Protein AF-A0A6L6HQP5-F1 (afdb_monomer_lite)

Structure (mmCIF, N/CA/C/O backbone):
data_AF-A0A6L6HQP5-F1
#
_entry.id   AF-A0A6L6HQP5-F1
#
loop_
_atom_site.group_PDB
_atom_site.id
_atom_site.type_symbol
_atom_site.label_atom_id
_atom_site.label_alt_id
_atom_site.label_comp_id
_atom_site.label_asym_id
_atom_site.label_entity_id
_atom_site.label_seq_id
_atom_site.pdbx_PDB_ins_code
_atom_site.Cartn_x
_atom_site.Cartn_y
_atom_site.Cartn_z
_atom_site.occupancy
_atom_site.B_iso_or_equiv
_atom_site.auth_seq_id
_atom_site.auth_comp_id
_atom_site.auth_asym_id
_atom_site.auth_atom_id
_atom_site.pdbx_PDB_model_num
ATOM 1 N N . MET A 1 1 ? -0.326 4.002 21.124 1.00 64.81 1 MET A N 1
ATOM 2 C CA . MET A 1 1 ? 0.361 3.992 19.814 1.00 64.81 1 MET A CA 1
ATOM 3 C C . MET A 1 1 ? 0.131 2.628 19.197 1.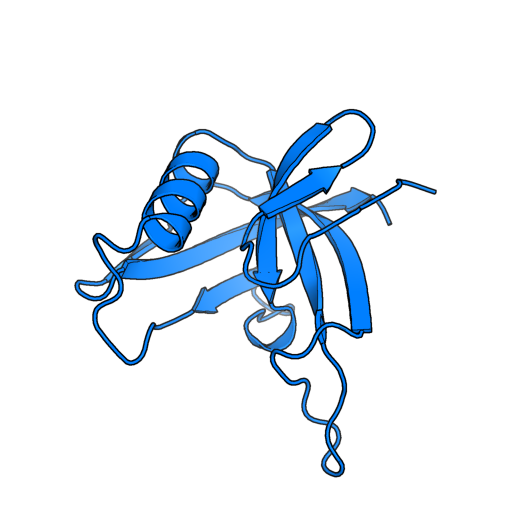00 64.81 1 MET A C 1
ATOM 5 O O . MET A 1 1 ? 0.250 1.646 19.924 1.00 64.81 1 MET A O 1
ATOM 9 N N . LEU A 1 2 ? -0.282 2.557 17.934 1.00 86.81 2 LEU A N 1
ATOM 10 C CA . LEU A 1 2 ? -0.581 1.277 17.300 1.00 86.81 2 LEU A CA 1
ATOM 11 C C . LEU A 1 2 ? 0.728 0.528 17.016 1.00 86.81 2 LEU A C 1
ATOM 13 O O . LEU A 1 2 ? 1.638 1.089 16.408 1.00 86.81 2 LEU A O 1
ATOM 17 N 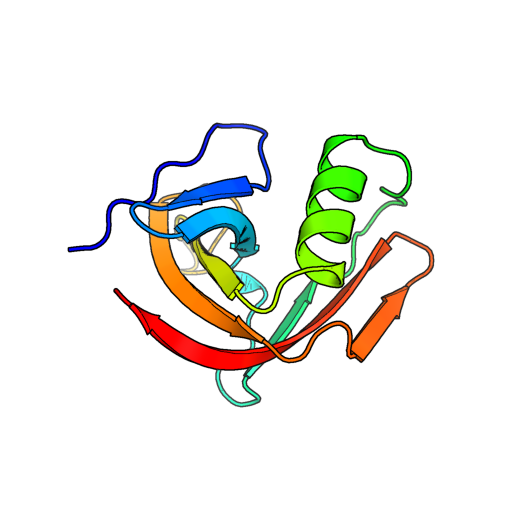N . LYS A 1 3 ? 0.850 -0.733 17.442 1.00 93.62 3 LYS A N 1
ATOM 18 C CA . LYS A 1 3 ? 2.043 -1.525 17.125 1.00 93.62 3 LYS A CA 1
ATOM 19 C C . LYS A 1 3 ? 1.925 -2.114 15.720 1.00 93.62 3 LYS A C 1
ATOM 21 O O . LYS A 1 3 ? 1.043 -2.932 15.464 1.00 93.62 3 LYS A O 1
ATOM 26 N N . ILE A 1 4 ? 2.855 -1.733 14.846 1.00 96.12 4 ILE A N 1
ATOM 27 C CA . ILE A 1 4 ? 3.011 -2.275 13.491 1.00 96.12 4 ILE A CA 1
ATOM 28 C C . ILE A 1 4 ? 4.347 -3.014 13.423 1.00 96.12 4 ILE A C 1
ATOM 30 O O . ILE A 1 4 ? 5.395 -2.462 13.752 1.00 96.12 4 ILE A O 1
ATOM 34 N N . THR A 1 5 ? 4.321 -4.285 13.032 1.00 95.88 5 THR A N 1
ATOM 35 C CA . THR A 1 5 ? 5.509 -5.141 12.915 1.00 95.88 5 THR A CA 1
ATOM 36 C C . THR A 1 5 ? 5.538 -5.766 11.531 1.00 95.88 5 THR A C 1
ATOM 38 O O . THR A 1 5 ? 4.619 -6.488 11.165 1.00 95.88 5 THR A O 1
ATOM 41 N N . GLY A 1 6 ? 6.598 -5.523 10.762 1.00 92.94 6 GLY A N 1
ATOM 42 C CA . GLY A 1 6 ? 6.762 -6.148 9.448 1.00 92.94 6 GLY A CA 1
ATOM 43 C C . GLY A 1 6 ? 8.086 -6.879 9.330 1.00 92.94 6 GLY A C 1
ATOM 44 O O . GLY A 1 6 ? 9.083 -6.521 9.964 1.00 92.94 6 GLY A O 1
ATOM 45 N N . THR A 1 7 ? 8.103 -7.877 8.461 1.00 90.25 7 THR A N 1
ATOM 46 C CA . THR A 1 7 ? 9.228 -8.798 8.283 1.00 90.25 7 THR A CA 1
ATOM 47 C C . THR A 1 7 ? 9.994 -8.450 7.012 1.00 90.25 7 THR A C 1
ATOM 49 O O . THR A 1 7 ? 9.391 -8.090 6.003 1.00 90.25 7 THR A O 1
ATOM 52 N N . ARG A 1 8 ? 11.329 -8.546 7.036 1.00 85.06 8 ARG A N 1
ATOM 53 C CA . ARG A 1 8 ? 12.147 -8.359 5.828 1.00 85.06 8 ARG A CA 1
ATOM 54 C C . ARG A 1 8 ? 11.704 -9.358 4.750 1.00 85.06 8 ARG A C 1
ATOM 56 O O . ARG A 1 8 ? 11.557 -10.539 5.040 1.00 85.06 8 ARG A O 1
ATOM 63 N N . GLY A 1 9 ? 11.491 -8.878 3.525 1.00 84.38 9 GLY A N 1
ATOM 64 C CA . GLY A 1 9 ? 11.036 -9.700 2.395 1.00 84.38 9 GLY A CA 1
ATOM 65 C C . GLY A 1 9 ? 9.522 -9.940 2.324 1.00 84.38 9 GLY A C 1
ATOM 66 O O . GLY A 1 9 ? 9.062 -10.494 1.330 1.00 84.38 9 GLY A O 1
ATOM 67 N N . SER A 1 10 ? 8.753 -9.494 3.323 1.00 90.81 10 SER A N 1
ATOM 68 C CA . SER A 1 10 ? 7.286 -9.513 3.317 1.00 90.81 10 SER A CA 1
ATOM 69 C C . SER A 1 10 ? 6.740 -8.165 2.859 1.00 90.81 10 SER A C 1
ATOM 71 O O . SER A 1 10 ? 7.230 -7.122 3.292 1.00 90.81 10 SER A O 1
ATOM 73 N N . TRP A 1 11 ? 5.694 -8.186 2.035 1.00 94.81 11 TRP A N 1
ATOM 74 C CA . TRP A 1 11 ? 4.901 -7.000 1.675 1.00 94.81 11 TRP A CA 1
ATOM 75 C C . TRP A 1 11 ? 3.653 -6.846 2.555 1.00 94.81 11 TRP A C 1
ATOM 77 O O . TRP A 1 11 ? 2.750 -6.072 2.262 1.00 94.81 11 TRP A O 1
ATOM 87 N N . MET A 1 12 ? 3.632 -7.577 3.668 1.00 97.25 12 MET A N 1
ATOM 88 C CA . MET A 1 12 ? 2.597 -7.558 4.696 1.00 97.25 12 MET A CA 1
ATOM 89 C C . MET A 1 12 ? 3.196 -7.140 6.042 1.00 97.25 12 MET A C 1
ATOM 91 O O . MET A 1 12 ? 4.339 -7.501 6.359 1.00 97.25 12 MET A O 1
ATOM 95 N N . ALA A 1 13 ? 2.400 -6.464 6.869 1.00 96.94 13 ALA A N 1
ATOM 96 C CA . ALA A 1 13 ? 2.726 -6.135 8.254 1.00 96.94 13 ALA A CA 1
ATOM 97 C C . ALA A 1 13 ? 1.622 -6.608 9.207 1.00 96.94 13 ALA A C 1
ATOM 99 O O . ALA A 1 13 ? 0.437 -6.516 8.900 1.00 96.94 13 ALA A O 1
ATOM 100 N N . THR A 1 14 ? 2.011 -7.093 10.386 1.00 97.19 14 THR A N 1
ATOM 101 C CA . THR A 1 14 ? 1.087 -7.384 11.484 1.00 97.19 14 THR A CA 1
ATOM 102 C C . THR A 1 14 ? 0.816 -6.106 12.262 1.00 97.19 14 THR A C 1
ATOM 104 O O . THR A 1 14 ? 1.737 -5.441 12.741 1.00 97.19 14 THR A O 1
ATOM 107 N N . VAL A 1 15 ? -0.460 -5.796 12.421 1.00 96.94 15 VAL A N 1
ATOM 108 C CA . VAL A 1 15 ? -0.976 -4.581 13.025 1.00 96.94 15 VAL A CA 1
ATOM 109 C C . VAL A 1 15 ? -1.851 -4.959 14.216 1.00 96.94 15 VAL A C 1
ATOM 111 O O . VAL A 1 15 ? -2.831 -5.696 14.085 1.00 96.94 15 VAL A O 1
ATOM 114 N N . GLN A 1 16 ? -1.494 -4.468 15.402 1.00 95.56 16 GLN A N 1
ATOM 115 C CA . GLN A 1 16 ? -2.246 -4.746 16.624 1.00 95.56 16 GLN A CA 1
ATOM 116 C C . GLN A 1 16 ? -3.707 -4.291 16.478 1.00 95.56 16 GLN A C 1
ATOM 118 O O . GLN A 1 16 ? -3.962 -3.119 16.228 1.00 95.56 16 GLN A O 1
ATOM 123 N N . GLY A 1 17 ? -4.653 -5.219 16.644 1.00 94.69 17 GLY A N 1
ATOM 124 C CA . GLY A 1 17 ? -6.093 -4.958 16.513 1.00 94.69 17 GLY A CA 1
ATOM 125 C C . GLY A 1 17 ? -6.660 -5.086 15.093 1.00 94.69 17 GLY A C 1
ATOM 126 O O . GLY A 1 17 ? -7.874 -5.140 14.959 1.00 94.69 17 GLY A O 1
ATOM 127 N N . TYR A 1 18 ? -5.814 -5.198 14.062 1.00 94.31 18 TYR A N 1
ATOM 128 C CA . TYR A 1 18 ? -6.245 -5.294 12.655 1.00 94.31 18 TYR A CA 1
ATOM 129 C C . TYR A 1 18 ? -5.743 -6.555 11.934 1.00 94.31 18 TYR A C 1
ATOM 131 O O . TYR A 1 18 ? -6.184 -6.855 10.831 1.00 94.31 18 TYR A O 1
ATOM 139 N N . GLY A 1 19 ? -4.826 -7.317 12.537 1.00 94.88 19 GLY A N 1
ATOM 140 C CA . GLY A 1 19 ? -4.271 -8.519 11.911 1.00 94.88 19 GLY A CA 1
ATOM 141 C C . GLY A 1 19 ? -3.186 -8.187 10.886 1.00 94.88 19 GLY A C 1
ATOM 142 O O . GLY A 1 19 ? -2.383 -7.283 11.108 1.00 94.88 19 GLY A O 1
ATOM 143 N N . LYS A 1 20 ? -3.093 -8.957 9.797 1.00 96.62 20 LYS A N 1
ATOM 144 C CA . LYS A 1 20 ? -2.104 -8.722 8.733 1.00 96.62 20 LYS A CA 1
ATOM 145 C C . LYS A 1 20 ? -2.687 -7.798 7.671 1.00 96.62 20 LYS A C 1
ATOM 147 O O . LYS A 1 20 ? -3.712 -8.130 7.092 1.00 96.62 20 LYS A O 1
ATOM 152 N N . LEU A 1 21 ? -1.996 -6.700 7.387 1.00 97.62 21 LEU A N 1
ATOM 153 C CA . LEU A 1 21 ? -2.377 -5.733 6.359 1.00 97.62 21 LEU A CA 1
ATOM 154 C C . LEU A 1 21 ? -1.298 -5.623 5.272 1.00 97.62 21 LEU A C 1
ATOM 156 O O . LEU A 1 21 ? -0.109 -5.785 5.586 1.00 97.62 21 LEU A O 1
ATOM 160 N N . PRO A 1 22 ? -1.685 -5.339 4.015 1.00 97.75 22 PRO A N 1
ATOM 161 C CA . PRO A 1 22 ? -0.740 -5.064 2.941 1.00 97.75 22 PRO A CA 1
ATOM 162 C C . PRO A 1 22 ? 0.014 -3.762 3.209 1.00 97.75 22 PRO A C 1
ATOM 164 O O . PRO A 1 22 ? -0.517 -2.820 3.799 1.00 97.75 22 PRO A O 1
ATOM 167 N N . VAL A 1 23 ? 1.276 -3.717 2.791 1.00 97.25 23 VAL A N 1
ATOM 168 C CA . VAL A 1 23 ? 2.163 -2.563 2.957 1.00 97.25 23 VAL A CA 1
ATOM 169 C C . VAL A 1 23 ? 2.383 -1.899 1.607 1.00 97.25 23 VAL A C 1
ATOM 171 O O . VAL A 1 23 ? 2.642 -2.581 0.620 1.00 97.25 23 VAL A O 1
ATOM 174 N N . ILE A 1 24 ? 2.322 -0.572 1.577 1.00 96.56 24 ILE A N 1
ATOM 175 C CA . ILE A 1 24 ? 2.656 0.246 0.411 1.00 96.56 24 ILE A CA 1
ATOM 176 C C . ILE A 1 24 ? 3.764 1.244 0.758 1.00 96.56 24 ILE A C 1
ATOM 178 O O . ILE A 1 24 ? 3.929 1.624 1.921 1.00 96.56 24 ILE A O 1
ATOM 182 N N . HIS A 1 25 ? 4.533 1.683 -0.234 1.00 95.81 25 HIS A N 1
ATOM 183 C CA . HIS A 1 25 ? 5.652 2.601 -0.016 1.00 95.81 25 HIS A CA 1
ATOM 184 C C . HIS A 1 25 ? 5.234 4.072 -0.115 1.00 95.81 25 HIS A C 1
ATOM 186 O O . HIS A 1 25 ? 4.616 4.485 -1.093 1.00 95.81 25 HIS A O 1
ATOM 192 N N . ASN A 1 26 ? 5.632 4.897 0.856 1.00 96.81 26 ASN A N 1
ATOM 193 C CA . ASN A 1 26 ? 5.297 6.322 0.862 1.00 96.81 26 ASN A CA 1
ATOM 194 C C . ASN A 1 26 ? 5.887 7.093 -0.331 1.00 96.81 26 ASN A C 1
ATOM 196 O O . ASN A 1 26 ? 5.223 7.973 -0.863 1.00 96.81 26 ASN A O 1
ATOM 200 N N . HIS A 1 27 ? 7.079 6.740 -0.819 1.00 95.19 27 HIS A N 1
ATOM 201 C CA . HIS A 1 27 ? 7.672 7.403 -1.992 1.00 95.19 27 HIS A CA 1
ATOM 202 C C . HIS A 1 27 ? 6.895 7.182 -3.309 1.00 95.19 27 HIS A C 1
ATOM 204 O O . HIS A 1 27 ? 7.153 7.862 -4.298 1.00 95.19 27 HIS A O 1
ATOM 210 N N . ARG A 1 28 ? 5.950 6.233 -3.335 1.00 95.88 28 ARG A N 1
ATOM 211 C CA . ARG A 1 28 ? 5.019 5.981 -4.451 1.00 95.88 28 ARG A CA 1
ATOM 212 C C . ARG A 1 28 ? 3.666 6.678 -4.271 1.00 95.88 28 ARG A C 1
ATOM 214 O O . ARG A 1 28 ? 2.777 6.548 -5.110 1.00 95.88 28 ARG A O 1
ATOM 221 N N . MET A 1 29 ? 3.493 7.382 -3.155 1.00 96.81 29 MET A N 1
ATOM 222 C CA . MET A 1 29 ? 2.262 8.061 -2.799 1.00 96.81 29 MET A CA 1
ATOM 223 C C . MET A 1 29 ? 2.274 9.501 -3.311 1.00 96.81 29 MET A C 1
ATOM 225 O O . MET A 1 29 ? 3.145 10.294 -2.959 1.00 96.81 29 MET A O 1
ATOM 229 N N . ASN A 1 30 ? 1.254 9.877 -4.078 1.00 96.19 30 ASN A N 1
ATOM 230 C CA . ASN A 1 30 ? 0.936 11.272 -4.339 1.00 96.19 30 ASN A CA 1
ATOM 231 C C . ASN A 1 30 ? -0.077 11.758 -3.297 1.00 96.19 30 ASN A C 1
ATOM 233 O O . ASN A 1 30 ? -1.279 11.522 -3.417 1.00 96.19 30 ASN A O 1
ATOM 237 N N . TRP A 1 31 ? 0.405 12.453 -2.267 1.00 94.38 31 TRP A N 1
ATOM 238 C CA . TRP A 1 31 ? -0.440 12.952 -1.179 1.00 94.38 31 TRP A CA 1
ATOM 239 C C . TRP A 1 31 ? -1.408 14.067 -1.590 1.00 94.38 31 TRP A C 1
ATOM 241 O O . TRP A 1 31 ? -2.431 14.230 -0.931 1.00 94.38 31 TRP A O 1
ATOM 251 N N . ASN A 1 32 ? -1.138 14.793 -2.682 1.00 95.81 32 ASN A N 1
ATOM 252 C CA . ASN A 1 32 ? -2.030 15.854 -3.161 1.00 95.81 32 ASN A CA 1
ATOM 253 C C . ASN A 1 32 ? -3.306 15.277 -3.783 1.00 95.81 32 ASN A C 1
ATOM 255 O O . ASN A 1 32 ? -4.388 15.820 -3.587 1.00 95.81 32 ASN A O 1
ATOM 259 N N . THR A 1 33 ? -3.184 14.170 -4.519 1.00 95.75 33 THR A N 1
ATOM 260 C CA . THR A 1 33 ? -4.321 13.479 -5.157 1.00 95.75 33 THR A CA 1
ATOM 261 C C . THR A 1 33 ? -4.792 12.258 -4.373 1.00 95.75 33 THR A C 1
ATOM 263 O O . THR A 1 33 ? -5.709 11.564 -4.803 1.00 95.75 33 THR A O 1
ATOM 266 N N . GLN A 1 34 ? -4.132 11.967 -3.251 1.00 96.12 34 GLN A N 1
ATOM 267 C CA . GLN A 1 34 ? -4.313 10.755 -2.459 1.00 96.12 34 GLN A CA 1
ATOM 268 C C . GLN A 1 34 ? -4.250 9.468 -3.300 1.00 96.12 34 GLN A C 1
ATOM 270 O O . GLN A 1 34 ? -4.951 8.493 -3.040 1.00 96.12 34 GLN A O 1
ATOM 275 N N . THR A 1 35 ? -3.370 9.438 -4.300 1.00 96.88 35 THR A N 1
ATOM 276 C CA . THR A 1 35 ? -3.206 8.287 -5.195 1.00 96.88 35 THR A CA 1
ATOM 277 C C . THR A 1 35 ? -1.910 7.547 -4.895 1.00 96.88 35 THR A C 1
ATOM 279 O O . THR A 1 35 ? -0.846 8.161 -4.838 1.00 96.88 35 THR A O 1
ATOM 282 N N . TYR A 1 36 ? -1.992 6.229 -4.746 1.00 97.25 36 TYR A N 1
ATOM 283 C CA . TYR A 1 36 ? -0.827 5.349 -4.757 1.00 97.25 36 TYR A CA 1
ATOM 284 C C . TYR A 1 36 ? -0.662 4.748 -6.148 1.00 97.25 36 TYR A C 1
ATOM 286 O O . TYR A 1 36 ? -1.644 4.262 -6.706 1.00 97.25 36 TYR A O 1
ATOM 294 N N . SER A 1 37 ? 0.560 4.739 -6.682 1.00 96.50 37 SER A N 1
ATOM 295 C CA . SER A 1 37 ? 0.870 4.071 -7.948 1.00 96.50 37 SER A CA 1
ATOM 296 C C . SER A 1 37 ? 2.222 3.370 -7.877 1.00 96.50 37 SER A C 1
ATOM 298 O O . SER A 1 37 ? 3.246 4.008 -7.626 1.00 96.50 37 SER A O 1
ATOM 300 N N . ASP A 1 38 ? 2.230 2.060 -8.124 1.00 93.75 38 ASP A N 1
ATOM 301 C CA . ASP A 1 38 ? 3.463 1.276 -8.219 1.00 93.75 38 ASP A CA 1
ATOM 302 C C . ASP A 1 38 ? 3.485 0.484 -9.529 1.00 93.75 38 ASP A C 1
ATOM 304 O O . ASP A 1 38 ? 2.929 -0.615 -9.598 1.00 93.75 38 ASP A O 1
ATOM 308 N N . PRO A 1 39 ? 4.084 1.052 -10.592 1.00 87.31 39 PRO A N 1
ATOM 309 C CA . PRO A 1 39 ? 4.308 0.331 -11.830 1.00 87.31 39 PRO A CA 1
ATOM 310 C C . PRO A 1 39 ? 5.500 -0.603 -11.613 1.00 87.31 39 PRO A C 1
ATOM 312 O O . PRO A 1 39 ? 6.656 -0.161 -11.542 1.00 87.31 39 PRO A O 1
ATOM 315 N N . PHE A 1 40 ? 5.236 -1.901 -11.462 1.00 85.62 40 PHE A N 1
ATOM 316 C CA . PHE A 1 40 ? 6.315 -2.880 -11.418 1.00 85.62 40 PHE A CA 1
ATOM 317 C C . PHE A 1 40 ? 7.086 -2.842 -12.743 1.00 85.62 40 PHE A C 1
ATOM 319 O O . PHE A 1 40 ? 6.498 -2.867 -13.823 1.00 85.62 40 PHE A O 1
ATOM 326 N N . LYS A 1 41 ? 8.419 -2.732 -12.654 1.00 81.44 41 LYS A N 1
ATOM 327 C CA . LYS A 1 41 ? 9.296 -2.659 -13.835 1.00 81.44 41 LYS A CA 1
ATOM 328 C C . LYS A 1 41 ? 9.322 -3.971 -14.616 1.00 81.44 41 LYS A C 1
ATOM 330 O O . LYS A 1 41 ? 9.374 -3.946 -15.838 1.00 81.44 41 LYS A O 1
ATOM 335 N N . ASP A 1 42 ? 9.279 -5.081 -13.888 1.00 85.75 42 ASP A N 1
ATOM 336 C CA . ASP A 1 42 ? 9.260 -6.434 -14.424 1.00 85.75 42 ASP A CA 1
ATOM 337 C C . ASP A 1 42 ? 7.917 -7.086 -14.098 1.00 85.75 42 ASP A C 1
ATOM 339 O O . ASP A 1 42 ? 7.251 -6.710 -13.129 1.00 85.75 42 ASP A O 1
ATOM 343 N N . ARG A 1 43 ? 7.531 -8.101 -14.874 1.00 82.50 43 ARG A N 1
ATOM 344 C CA . ARG A 1 43 ? 6.343 -8.896 -14.567 1.00 82.50 43 ARG A CA 1
ATOM 345 C C . ARG A 1 43 ? 6.562 -9.671 -13.269 1.00 82.50 43 ARG A C 1
ATOM 347 O O . ARG A 1 43 ? 7.379 -10.588 -13.223 1.00 82.50 43 ARG A O 1
ATOM 354 N N . VAL A 1 44 ? 5.805 -9.319 -12.233 1.00 84.19 44 VAL A N 1
ATOM 355 C CA . VAL A 1 44 ? 5.906 -9.933 -10.895 1.00 84.19 44 VAL A CA 1
ATOM 356 C C . VAL A 1 44 ? 4.723 -10.842 -10.548 1.00 84.19 44 VAL A C 1
ATOM 358 O O . VAL A 1 44 ? 4.728 -11.492 -9.503 1.00 84.19 44 VAL A O 1
ATOM 361 N N . VAL A 1 45 ? 3.719 -10.910 -11.426 1.00 80.56 45 VAL A N 1
ATOM 362 C CA . VAL A 1 45 ? 2.566 -11.815 -11.299 1.00 80.56 45 VAL A CA 1
ATOM 363 C C . VAL A 1 45 ? 3.035 -13.266 -11.154 1.00 80.56 45 VAL A C 1
ATOM 365 O O . VAL A 1 45 ? 3.890 -13.719 -11.917 1.00 80.56 45 VAL A O 1
ATOM 368 N N . GLY A 1 46 ? 2.466 -14.003 -10.195 1.00 83.62 46 GLY A N 1
ATOM 369 C CA . GLY A 1 46 ? 2.843 -15.388 -9.893 1.00 83.62 46 GLY A CA 1
ATOM 370 C C . GLY A 1 46 ? 3.987 -15.513 -8.881 1.00 83.62 46 GLY A C 1
ATOM 371 O O . GLY A 1 46 ? 4.337 -16.619 -8.460 1.00 83.62 46 GLY A O 1
ATOM 372 N N . MET A 1 47 ? 4.594 -14.398 -8.457 1.00 90.81 47 MET A N 1
ATOM 373 C CA . MET A 1 47 ? 5.448 -14.405 -7.276 1.00 90.81 47 MET A CA 1
ATOM 374 C C . MET A 1 47 ? 4.565 -14.464 -6.030 1.00 90.81 47 MET A C 1
ATOM 376 O O . MET A 1 47 ? 3.838 -13.521 -5.740 1.00 90.81 47 MET A O 1
ATOM 380 N N . LYS A 1 48 ? 4.736 -15.501 -5.206 1.00 91.00 48 LYS A N 1
ATOM 381 C CA . LYS A 1 48 ? 3.937 -15.724 -3.986 1.00 91.00 48 LYS A CA 1
ATOM 382 C C . LYS A 1 48 ? 3.678 -14.468 -3.138 1.00 91.00 48 LYS A C 1
ATOM 384 O O . LYS A 1 48 ? 2.557 -14.237 -2.711 1.00 91.00 48 LYS A O 1
ATOM 389 N N . LYS A 1 49 ? 4.704 -13.646 -2.887 1.00 90.19 49 LYS A N 1
ATOM 390 C CA . LYS A 1 49 ? 4.568 -12.424 -2.068 1.00 90.19 49 LYS A CA 1
ATOM 391 C C . LYS A 1 49 ? 3.695 -11.343 -2.724 1.00 90.19 49 LYS A C 1
ATOM 393 O O . LYS A 1 49 ? 3.060 -10.574 -2.015 1.00 90.19 49 LYS A O 1
ATOM 398 N N . VAL A 1 50 ? 3.716 -11.271 -4.054 1.00 91.25 50 VAL A N 1
ATOM 399 C CA . VAL A 1 50 ? 2.924 -10.332 -4.857 1.00 91.25 50 VAL A CA 1
ATOM 400 C C . VAL A 1 50 ? 1.485 -10.818 -4.871 1.00 91.25 50 VAL A C 1
ATOM 402 O O . VAL A 1 50 ? 0.592 -10.041 -4.564 1.00 91.25 50 VAL A O 1
ATOM 405 N N . ASP A 1 51 ? 1.269 -12.113 -5.098 1.00 92.31 51 ASP A N 1
ATOM 406 C CA . ASP A 1 51 ? -0.0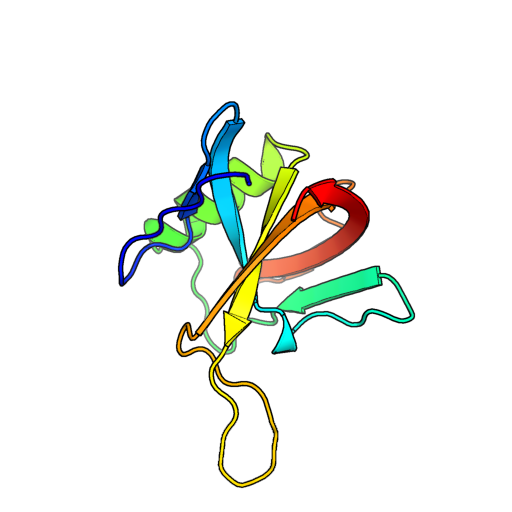65 -12.714 -5.078 1.00 92.31 51 ASP A CA 1
ATOM 407 C C . ASP A 1 51 ? -0.728 -12.571 -3.692 1.00 92.31 51 ASP A C 1
ATOM 409 O O . ASP A 1 51 ? -1.887 -12.178 -3.599 1.00 92.31 51 ASP A O 1
ATOM 413 N N . GLU A 1 52 ? 0.015 -12.804 -2.600 1.00 94.50 52 GLU A N 1
ATOM 414 C CA . GLU A 1 52 ? -0.464 -12.570 -1.225 1.00 94.50 52 GLU A CA 1
ATOM 415 C C . GLU A 1 52 ? -0.834 -11.099 -0.980 1.00 94.50 52 GLU A C 1
ATOM 417 O O . GLU A 1 52 ? -1.835 -10.803 -0.325 1.00 94.50 52 GLU A O 1
ATOM 422 N N . TRP A 1 53 ? -0.032 -10.173 -1.509 1.00 95.25 53 TRP A N 1
ATOM 423 C CA . TRP A 1 53 ? -0.274 -8.739 -1.389 1.00 95.25 53 TRP A CA 1
ATOM 424 C C . TRP A 1 53 ? -1.499 -8.299 -2.195 1.00 95.25 53 TRP A C 1
ATOM 426 O O . TRP A 1 53 ? -2.331 -7.559 -1.670 1.00 95.25 53 TRP A O 1
ATOM 436 N N . HIS A 1 54 ? -1.663 -8.807 -3.420 1.00 94.38 54 HIS A N 1
ATOM 437 C CA . HIS A 1 54 ? -2.847 -8.550 -4.234 1.00 94.38 54 HIS A CA 1
ATOM 438 C C . HIS A 1 54 ? -4.113 -9.105 -3.593 1.00 94.38 54 HIS A C 1
ATOM 440 O O . HIS A 1 54 ? -5.088 -8.378 -3.450 1.00 94.38 54 HIS A O 1
ATOM 446 N N . ALA A 1 55 ? -4.086 -10.353 -3.126 1.00 94.19 55 ALA A N 1
ATOM 447 C CA . ALA A 1 55 ? -5.241 -10.965 -2.475 1.00 94.19 55 ALA A CA 1
ATOM 448 C C . ALA A 1 55 ? -5.697 -10.170 -1.238 1.00 94.19 55 ALA A C 1
ATOM 450 O O . ALA A 1 55 ? -6.894 -9.998 -1.001 1.00 94.19 55 ALA A O 1
ATOM 451 N N . ALA A 1 56 ? -4.752 -9.642 -0.454 1.00 95.81 56 ALA A N 1
ATOM 452 C CA . ALA A 1 56 ? -5.069 -8.786 0.686 1.00 95.81 56 ALA A CA 1
ATOM 453 C C . ALA A 1 56 ? -5.629 -7.416 0.270 1.00 95.81 56 ALA A C 1
ATOM 455 O O . ALA A 1 56 ? -6.481 -6.867 0.967 1.00 95.81 56 ALA A O 1
ATOM 456 N N . LEU A 1 57 ? -5.153 -6.868 -0.850 1.00 96.06 57 LEU A N 1
ATOM 457 C CA . LEU A 1 57 ? -5.639 -5.606 -1.403 1.00 96.06 57 LEU A CA 1
ATOM 458 C C . LEU A 1 57 ? -7.004 -5.724 -2.108 1.00 96.06 57 LEU A C 1
ATOM 460 O O . LEU A 1 57 ? -7.740 -4.750 -2.221 1.00 96.06 57 LEU A O 1
ATOM 464 N N . GLU A 1 58 ? -7.344 -6.906 -2.608 1.00 94.12 58 GLU A N 1
ATOM 465 C CA . GLU A 1 58 ? -8.622 -7.162 -3.275 1.00 94.12 58 GLU A CA 1
ATOM 466 C C . GLU A 1 58 ? -9.754 -7.399 -2.267 1.00 94.12 58 GLU A C 1
ATOM 468 O O . GLU A 1 58 ? -10.896 -7.008 -2.495 1.00 94.12 58 GLU A O 1
ATOM 473 N N . THR A 1 59 ? -9.430 -8.035 -1.138 1.00 93.00 59 THR A N 1
ATOM 474 C CA . THR A 1 59 ? -10.408 -8.432 -0.112 1.00 93.00 59 THR A CA 1
ATOM 475 C C . THR A 1 59 ? -10.541 -7.438 1.041 1.00 93.00 59 THR A C 1
ATOM 477 O O . THR A 1 59 ? -11.493 -7.528 1.817 1.00 93.00 59 THR A O 1
ATOM 480 N N . GLY A 1 60 ? -9.588 -6.516 1.186 1.00 94.50 60 GLY A N 1
ATOM 481 C CA . GLY A 1 60 ? -9.528 -5.564 2.291 1.00 94.50 60 GLY A CA 1
ATOM 482 C C . GLY A 1 60 ? -9.904 -4.135 1.904 1.00 94.50 60 GLY A C 1
ATOM 483 O O . GLY A 1 60 ? -10.062 -3.794 0.739 1.00 94.50 60 GLY A O 1
ATOM 484 N N . ASP A 1 61 ? -9.979 -3.268 2.912 1.00 96.69 61 ASP A N 1
ATOM 485 C CA . ASP A 1 61 ? -10.105 -1.813 2.759 1.00 96.69 61 ASP A CA 1
ATOM 486 C C . ASP A 1 61 ? -9.026 -1.048 3.542 1.00 96.69 61 ASP A C 1
ATOM 488 O O . ASP A 1 61 ? -8.962 0.175 3.464 1.00 96.69 61 ASP A O 1
ATOM 492 N N . LEU A 1 62 ? -8.153 -1.752 4.277 1.00 97.56 62 LEU A N 1
ATOM 493 C CA . LEU A 1 62 ? -7.063 -1.177 5.066 1.00 97.56 62 LEU A CA 1
ATOM 494 C C . LEU A 1 62 ? -5.681 -1.598 4.567 1.00 97.56 62 LEU A C 1
ATOM 496 O O . LEU A 1 62 ? -5.456 -2.744 4.182 1.00 97.56 62 LEU A O 1
ATOM 500 N N . LEU A 1 63 ? -4.728 -0.674 4.646 1.00 98.00 63 LEU A N 1
ATOM 501 C CA . LEU A 1 63 ? -3.324 -0.907 4.324 1.00 98.00 63 LEU A CA 1
ATOM 502 C C . LEU A 1 63 ? -2.399 -0.120 5.252 1.00 98.00 63 LEU A C 1
ATOM 504 O O . LEU A 1 63 ? -2.818 0.794 5.963 1.00 98.00 63 LEU A O 1
ATOM 508 N N . VAL A 1 64 ? -1.119 -0.472 5.243 1.00 97.81 64 VAL A N 1
ATOM 509 C CA . VAL A 1 64 ? -0.063 0.227 5.975 1.00 97.81 64 VAL A CA 1
ATOM 510 C C . VAL A 1 64 ? 0.791 1.016 4.997 1.00 97.81 64 VAL A C 1
ATOM 512 O O . VAL A 1 64 ? 1.263 0.474 4.003 1.00 97.81 64 VAL A O 1
ATOM 515 N N . VAL A 1 65 ? 1.076 2.275 5.320 1.00 97.25 65 VAL A N 1
ATOM 516 C CA . VAL A 1 65 ? 2.061 3.062 4.570 1.00 97.25 65 VAL A CA 1
ATOM 517 C C . VAL A 1 65 ? 3.415 2.980 5.271 1.00 97.25 65 VAL A C 1
ATOM 519 O O . VAL A 1 65 ? 3.555 3.377 6.431 1.00 97.25 65 VAL A O 1
ATOM 522 N N . GLN A 1 66 ? 4.422 2.466 4.570 1.00 96.25 66 GLN A N 1
ATOM 523 C CA . GLN A 1 66 ? 5.809 2.402 5.023 1.00 96.25 66 GLN A CA 1
ATOM 524 C C . GLN A 1 66 ? 6.537 3.713 4.721 1.00 96.25 66 GLN A C 1
ATOM 526 O O . GLN A 1 66 ? 6.463 4.207 3.599 1.00 96.25 66 GLN A O 1
ATOM 531 N N . ARG A 1 67 ? 7.302 4.213 5.698 1.00 96.12 67 ARG A N 1
ATOM 532 C CA . ARG A 1 67 ? 8.304 5.262 5.486 1.00 96.12 67 ARG A CA 1
ATOM 533 C C . ARG A 1 67 ? 9.655 4.624 5.192 1.00 96.12 67 ARG A C 1
ATOM 535 O O . ARG A 1 67 ? 10.104 3.734 5.920 1.00 96.12 67 ARG A O 1
ATOM 542 N N . GLY A 1 68 ? 10.283 5.075 4.125 1.00 95.12 68 GLY A N 1
ATOM 543 C CA . GLY A 1 68 ? 11.605 4.675 3.700 1.00 95.12 68 GLY A CA 1
ATOM 544 C C . GLY A 1 68 ? 12.723 5.571 4.231 1.00 95.12 68 GLY A C 1
ATOM 545 O O . GLY A 1 68 ? 12.489 6.690 4.693 1.00 95.12 68 GLY A O 1
ATOM 546 N N . VAL A 1 69 ? 13.952 5.069 4.151 1.00 96.06 69 VAL A N 1
ATOM 547 C CA . VAL A 1 69 ? 15.177 5.833 4.410 1.00 96.06 69 VAL A CA 1
ATOM 548 C C . VAL A 1 69 ? 15.349 6.874 3.308 1.00 96.06 69 VAL A C 1
ATOM 550 O O . VAL A 1 69 ? 15.131 6.565 2.135 1.00 96.06 69 VAL A O 1
ATOM 553 N N . LYS A 1 70 ? 15.755 8.094 3.669 1.00 96.38 70 LYS A N 1
ATOM 554 C CA . LYS A 1 70 ? 16.113 9.132 2.697 1.00 96.38 70 LYS A CA 1
ATOM 555 C C . LYS A 1 70 ? 17.560 8.973 2.248 1.00 96.38 70 LYS A C 1
ATOM 557 O O . LYS A 1 70 ? 18.448 8.830 3.085 1.00 96.38 70 LYS A O 1
ATOM 562 N N . ASP A 1 71 ? 17.789 9.022 0.943 1.00 95.94 71 ASP A N 1
ATOM 563 C CA . ASP A 1 71 ? 19.131 9.083 0.379 1.00 95.94 71 ASP A CA 1
ATOM 564 C C . ASP A 1 71 ? 19.768 10.476 0.563 1.00 95.94 71 ASP A C 1
ATOM 566 O O . ASP A 1 71 ? 19.158 11.409 1.094 1.00 95.94 71 ASP A O 1
ATOM 570 N N . ALA A 1 72 ? 21.013 10.628 0.104 1.00 95.81 72 ALA A N 1
ATOM 571 C CA . ALA A 1 72 ? 21.766 11.879 0.209 1.00 95.81 72 ALA A CA 1
ATOM 572 C C . ALA A 1 72 ? 21.118 13.064 -0.536 1.00 95.81 72 ALA A C 1
ATOM 574 O O . ALA A 1 72 ? 21.430 14.215 -0.244 1.00 95.81 72 ALA A O 1
ATOM 575 N N . THR A 1 73 ? 20.217 12.796 -1.484 1.00 95.62 73 THR A N 1
ATOM 576 C CA . THR A 1 73 ? 19.467 13.815 -2.234 1.00 95.62 73 THR A CA 1
ATOM 577 C C . THR A 1 73 ? 18.125 14.156 -1.582 1.00 95.62 73 THR A C 1
ATOM 579 O O . THR A 1 73 ? 17.408 15.032 -2.060 1.00 95.62 73 THR A O 1
ATOM 582 N N . GLY A 1 74 ? 17.787 13.497 -0.468 1.00 92.06 74 GLY A N 1
ATOM 583 C CA . GLY A 1 74 ? 16.536 13.679 0.261 1.00 92.06 74 GLY A CA 1
ATOM 584 C C . GLY A 1 74 ? 15.368 12.855 -0.284 1.00 92.06 74 GLY A C 1
ATOM 585 O O . GLY A 1 74 ? 14.261 12.972 0.253 1.00 92.06 74 GLY A O 1
ATOM 586 N N . ASN A 1 75 ? 15.602 12.014 -1.297 1.00 92.12 75 ASN A N 1
ATOM 587 C CA . ASN A 1 75 ? 14.590 11.137 -1.873 1.00 92.12 75 ASN A CA 1
ATOM 588 C C . ASN A 1 75 ? 14.422 9.886 -1.015 1.00 92.12 75 ASN A C 1
ATOM 590 O O . ASN A 1 75 ? 15.386 9.298 -0.529 1.00 92.12 75 ASN A O 1
ATOM 594 N N . GLU A 1 76 ? 13.177 9.476 -0.809 1.00 94.94 76 GLU A N 1
ATOM 595 C CA . GLU A 1 76 ? 12.871 8.294 -0.017 1.00 94.94 76 GLU A CA 1
ATOM 596 C C . GLU A 1 76 ? 13.061 7.011 -0.843 1.00 94.94 76 GLU A C 1
ATOM 598 O O . GLU A 1 76 ? 12.586 6.899 -1.972 1.00 94.94 76 GLU A O 1
ATOM 603 N N . THR A 1 77 ? 13.753 6.035 -0.259 1.00 92.31 77 THR A N 1
ATOM 604 C CA . THR A 1 77 ? 14.079 4.743 -0.872 1.00 92.31 77 THR A CA 1
ATOM 605 C C . THR A 1 77 ? 13.061 3.655 -0.496 1.00 92.31 77 THR A C 1
ATOM 607 O O . THR A 1 77 ? 12.083 3.884 0.221 1.00 92.31 77 THR A O 1
ATOM 610 N N . THR A 1 78 ? 13.277 2.430 -0.982 1.00 88.75 78 THR A N 1
ATOM 611 C CA . THR A 1 78 ? 12.489 1.246 -0.592 1.00 88.75 78 THR A CA 1
ATOM 612 C C . THR A 1 78 ? 12.919 0.657 0.757 1.00 88.75 78 THR A C 1
ATOM 614 O O . THR A 1 78 ? 12.164 -0.122 1.350 1.00 88.75 78 THR A O 1
ATOM 617 N N . GLU A 1 79 ? 14.105 1.016 1.262 1.00 90.94 79 GLU A N 1
ATOM 618 C CA . GLU A 1 79 ? 14.599 0.562 2.562 1.00 90.94 79 GLU A CA 1
ATOM 619 C C . GLU A 1 79 ? 13.747 1.153 3.682 1.00 90.94 79 GLU A C 1
ATOM 621 O O . GLU A 1 79 ? 13.474 2.344 3.690 1.00 90.94 79 GLU A O 1
ATOM 626 N N . ARG A 1 80 ? 13.308 0.327 4.633 1.00 92.81 80 ARG A N 1
ATOM 627 C CA . ARG A 1 80 ? 12.349 0.723 5.669 1.00 92.81 80 ARG A CA 1
ATOM 628 C C . ARG A 1 80 ? 13.006 1.504 6.813 1.00 92.81 80 ARG A C 1
ATOM 630 O O . ARG A 1 80 ? 13.796 0.930 7.553 1.00 92.81 80 ARG A O 1
ATOM 637 N N . ASP A 1 81 ? 12.531 2.727 7.047 1.00 93.12 81 ASP A N 1
ATOM 638 C CA . ASP A 1 81 ? 12.812 3.560 8.235 1.00 93.12 81 ASP A CA 1
ATOM 639 C C . ASP A 1 81 ? 11.657 3.536 9.264 1.00 93.12 81 ASP A C 1
ATOM 641 O O . ASP A 1 81 ? 11.783 3.957 10.411 1.00 93.12 81 ASP A O 1
ATOM 645 N N . GLY A 1 82 ? 10.490 3.017 8.881 1.00 94.06 82 GLY A N 1
ATOM 646 C CA . GLY A 1 82 ? 9.375 2.829 9.803 1.00 94.06 82 GLY A CA 1
ATOM 647 C C . GLY A 1 82 ? 8.034 2.746 9.097 1.00 94.06 82 GLY A C 1
ATOM 648 O O . GLY A 1 82 ? 7.953 2.489 7.897 1.00 94.06 82 GLY A O 1
ATOM 649 N N . TYR A 1 83 ? 6.968 2.984 9.853 1.00 95.38 83 TYR A N 1
ATOM 650 C CA . TYR A 1 83 ? 5.605 3.041 9.333 1.00 95.38 83 TYR A CA 1
ATOM 651 C C . TYR A 1 83 ? 5.007 4.410 9.616 1.00 95.38 83 TYR A C 1
ATOM 653 O O . TYR A 1 83 ? 5.201 4.974 10.691 1.00 95.38 83 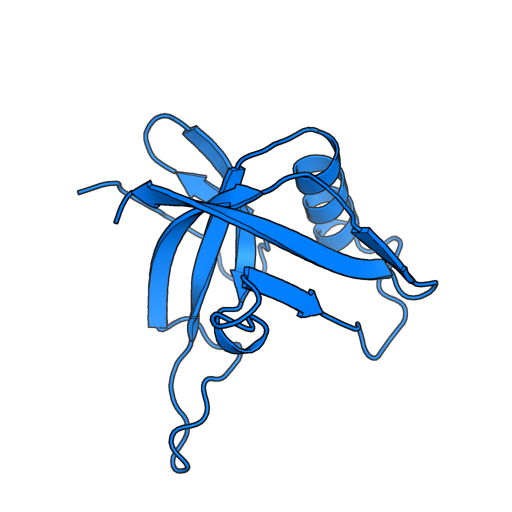TYR A O 1
ATOM 661 N N . ILE A 1 84 ? 4.287 4.943 8.635 1.00 95.25 84 ILE A N 1
ATOM 662 C CA . ILE A 1 84 ? 3.514 6.171 8.789 1.00 95.25 84 ILE A CA 1
ATOM 663 C C . ILE A 1 84 ? 2.221 5.854 9.537 1.00 95.25 84 ILE A C 1
ATOM 665 O O . ILE A 1 84 ? 1.830 6.612 10.417 1.00 95.25 84 ILE A O 1
ATOM 669 N N . GLY A 1 85 ? 1.549 4.754 9.205 1.00 95.69 85 GLY A N 1
ATOM 670 C CA . GLY A 1 85 ? 0.318 4.354 9.880 1.00 95.69 85 GLY A CA 1
ATOM 671 C C . GLY A 1 85 ? -0.560 3.455 9.025 1.00 95.69 85 GLY A C 1
ATOM 672 O O . GLY A 1 85 ? -0.125 2.966 7.980 1.00 95.69 85 GLY A O 1
ATOM 673 N N . VAL A 1 86 ? -1.795 3.266 9.489 1.00 97.75 86 VAL A N 1
ATOM 674 C CA . VAL A 1 86 ? -2.842 2.509 8.795 1.00 97.75 86 VAL A CA 1
ATOM 675 C C . VAL A 1 86 ? -3.777 3.480 8.087 1.00 97.75 86 VAL A C 1
ATOM 677 O O . VAL A 1 86 ? -4.172 4.501 8.660 1.00 97.75 86 VAL A O 1
ATOM 680 N N . PHE A 1 87 ? -4.128 3.154 6.851 1.00 97.88 87 PHE A N 1
ATOM 681 C CA . PHE A 1 87 ? -4.969 3.966 5.985 1.00 97.88 87 PHE A CA 1
ATOM 682 C C . PHE A 1 87 ? -6.060 3.119 5.344 1.00 97.88 87 PHE A C 1
ATOM 684 O O . PHE A 1 87 ? -5.861 1.924 5.125 1.00 97.88 87 PHE A O 1
ATOM 691 N N . ARG A 1 88 ? -7.184 3.760 5.026 1.00 97.88 88 ARG A N 1
ATOM 692 C CA . ARG A 1 88 ? -8.263 3.184 4.227 1.00 97.88 88 ARG A CA 1
ATOM 693 C C . ARG A 1 88 ? -8.077 3.510 2.745 1.00 97.88 88 ARG A C 1
ATOM 695 O O . ARG A 1 88 ? -7.554 4.577 2.412 1.00 97.88 88 ARG A O 1
ATOM 702 N N . TYR A 1 89 ? -8.514 2.609 1.873 1.00 97.44 89 TYR A N 1
ATOM 703 C CA . TYR A 1 89 ? -8.533 2.779 0.419 1.00 97.44 89 TYR A CA 1
ATOM 704 C C . TYR A 1 89 ? -9.811 2.177 -0.188 1.00 97.44 89 TYR A C 1
ATOM 706 O O . TYR A 1 89 ? -10.524 1.429 0.476 1.00 97.44 89 TYR A O 1
ATOM 714 N N . THR A 1 90 ? -10.124 2.509 -1.444 1.00 91.75 90 THR A N 1
ATOM 715 C CA . THR A 1 90 ? -11.381 2.097 -2.112 1.00 91.75 90 THR A CA 1
ATOM 716 C C . THR A 1 90 ? -11.227 0.912 -3.075 1.00 91.75 90 THR A C 1
ATOM 718 O O . THR A 1 90 ? -12.049 0.752 -3.974 1.00 91.75 90 THR A O 1
ATOM 721 N N . GLY A 1 91 ? -10.161 0.119 -2.949 1.00 87.88 91 GLY A N 1
ATOM 722 C CA . GLY A 1 91 ? -9.806 -0.934 -3.911 1.00 87.88 91 GLY A CA 1
ATOM 723 C C . GLY A 1 91 ? -8.985 -0.450 -5.116 1.00 87.88 91 GLY A C 1
ATOM 724 O O . GLY A 1 91 ? -8.477 0.678 -5.144 1.00 87.88 91 GLY A O 1
ATOM 725 N N . TYR A 1 92 ? -8.841 -1.328 -6.114 1.00 90.19 92 TYR A N 1
ATOM 726 C CA . TYR A 1 92 ? -8.081 -1.061 -7.337 1.00 90.19 92 TYR A CA 1
ATOM 727 C C . TYR A 1 92 ? -8.777 -0.067 -8.258 1.00 90.19 92 TYR A C 1
ATOM 729 O O . TYR A 1 92 ? -9.905 -0.283 -8.693 1.00 90.19 92 TYR A O 1
ATOM 737 N N . ARG A 1 93 ? -8.056 0.988 -8.643 1.00 90.19 93 ARG A N 1
ATOM 738 C CA . ARG A 1 93 ? -8.437 1.830 -9.787 1.00 90.19 93 ARG A CA 1
ATOM 739 C C . ARG A 1 93 ? -7.913 1.261 -11.096 1.00 90.19 93 ARG A C 1
ATOM 741 O O . ARG A 1 93 ? -8.564 1.384 -12.128 1.00 90.19 93 ARG A O 1
ATOM 748 N N . ARG A 1 94 ? -6.725 0.656 -11.051 1.00 91.38 94 ARG A N 1
ATOM 749 C CA . ARG A 1 94 ? -6.066 0.034 -12.197 1.00 91.38 94 ARG A CA 1
ATOM 750 C C . ARG A 1 94 ? -5.141 -1.085 -11.734 1.00 91.38 94 ARG A C 1
ATOM 752 O O . ARG A 1 94 ? -4.497 -0.952 -10.696 1.00 91.38 94 ARG A O 1
ATOM 759 N N . ILE A 1 95 ? -5.058 -2.134 -12.548 1.00 90.56 95 ILE A N 1
ATOM 760 C CA . ILE A 1 95 ? -4.004 -3.148 -12.511 1.00 90.56 95 ILE A CA 1
ATOM 761 C C . ILE A 1 95 ? -3.425 -3.242 -13.928 1.00 90.56 95 ILE A C 1
ATOM 763 O O . ILE A 1 95 ? -4.188 -3.227 -14.896 1.00 90.56 95 ILE A O 1
ATOM 767 N N . ASP A 1 96 ? -2.103 -3.269 -14.069 1.00 90.94 96 ASP A N 1
ATOM 768 C CA . ASP A 1 96 ? -1.431 -3.483 -15.356 1.00 90.94 96 ASP A CA 1
ATOM 769 C C . ASP A 1 96 ? -0.984 -4.944 -15.558 1.00 90.94 96 ASP A C 1
ATOM 771 O O . ASP A 1 96 ? -1.084 -5.784 -14.664 1.00 90.94 96 ASP A O 1
ATOM 775 N N . GLU A 1 97 ? -0.499 -5.267 -16.758 1.00 88.50 97 GLU A N 1
ATOM 776 C CA . GLU A 1 97 ? -0.086 -6.626 -17.145 1.00 88.50 97 GLU A CA 1
ATOM 777 C C . GLU A 1 97 ? 1.107 -7.183 -16.347 1.00 88.50 97 GLU A C 1
ATOM 779 O O . GLU A 1 97 ? 1.295 -8.403 -16.271 1.00 88.50 97 GLU A O 1
ATOM 784 N N . ASN A 1 98 ? 1.893 -6.303 -15.724 1.00 89.00 98 ASN A N 1
ATOM 785 C CA . ASN A 1 98 ? 3.019 -6.669 -14.873 1.00 89.00 98 ASN A CA 1
ATOM 786 C C . ASN A 1 98 ? 2.596 -6.883 -13.414 1.00 89.00 98 ASN A C 1
ATOM 788 O O . ASN A 1 98 ? 3.413 -7.347 -12.614 1.00 89.00 98 ASN A O 1
ATOM 792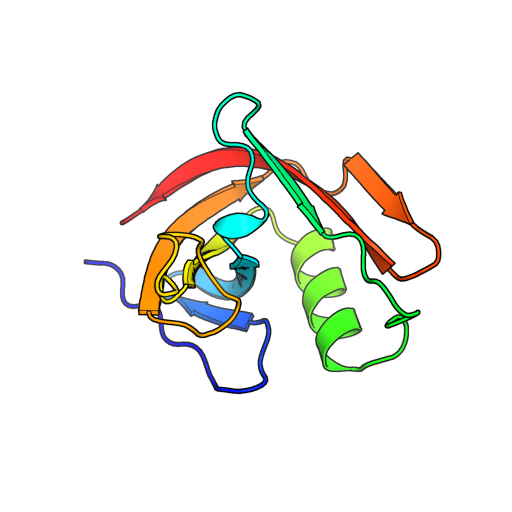 N N . GLY A 1 99 ? 1.330 -6.603 -13.087 1.00 86.81 99 GLY A N 1
ATOM 793 C CA . GLY A 1 99 ? 0.774 -6.618 -11.736 1.00 86.81 99 GLY A CA 1
ATOM 794 C C . GLY A 1 99 ? 0.884 -5.267 -11.027 1.00 86.81 99 GLY A C 1
ATOM 795 O O . GLY A 1 99 ? 0.592 -5.183 -9.840 1.00 86.81 99 GLY A O 1
ATOM 796 N N . GLY A 1 100 ? 1.335 -4.209 -11.706 1.00 92.69 100 GLY A N 1
ATOM 797 C CA . GLY A 1 100 ? 1.401 -2.869 -11.130 1.00 92.69 100 GLY A CA 1
ATOM 798 C C . GLY A 1 100 ? 0.005 -2.340 -10.826 1.00 92.69 100 GLY A C 1
ATOM 799 O O . GLY A 1 100 ? -0.957 -2.700 -11.506 1.00 92.69 100 GLY A O 1
ATOM 800 N N . ILE A 1 101 ? -0.127 -1.510 -9.790 1.00 94.94 101 ILE A N 1
ATOM 801 C CA . ILE A 1 101 ? -1.441 -1.090 -9.282 1.00 94.94 101 ILE A CA 1
ATOM 802 C C . ILE A 1 101 ? -1.566 0.418 -9.118 1.00 94.94 101 ILE A C 1
ATOM 804 O O . ILE A 1 101 ? -0.585 1.123 -8.868 1.00 94.94 101 ILE A O 1
ATOM 808 N N . GLU A 1 102 ? -2.810 0.885 -9.169 1.00 96.69 102 GLU A N 1
ATOM 809 C CA . GLU A 1 102 ? -3.216 2.202 -8.688 1.00 96.69 102 GLU A CA 1
ATOM 810 C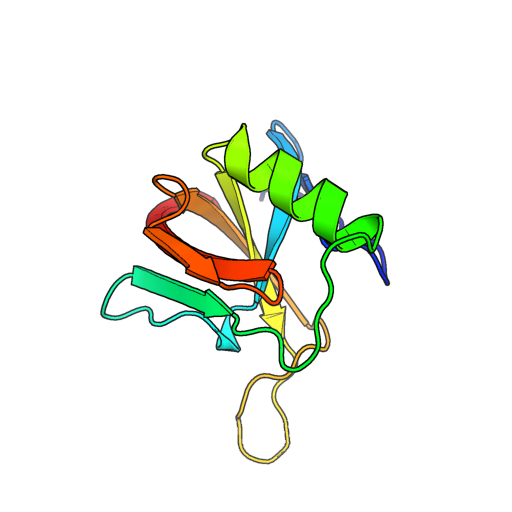 C . GLU A 1 102 ? -4.339 2.070 -7.651 1.00 96.69 102 GLU A C 1
ATOM 812 O O . GLU A 1 102 ? -5.330 1.373 -7.890 1.00 96.69 102 GLU A O 1
ATOM 817 N N . LEU A 1 103 ? -4.200 2.767 -6.519 1.00 97.19 103 LEU A N 1
ATOM 818 C CA . LEU A 1 103 ? -5.192 2.823 -5.438 1.00 97.19 103 LEU A CA 1
ATOM 819 C C . LEU A 1 103 ? -5.544 4.277 -5.100 1.00 97.19 103 LEU A C 1
ATOM 821 O O . LEU A 1 103 ? -4.684 5.159 -5.149 1.00 97.19 103 LEU A O 1
ATOM 825 N N . LEU A 1 104 ? -6.790 4.510 -4.679 1.00 96.94 104 LEU A N 1
ATOM 826 C CA . LEU A 1 104 ? -7.197 5.755 -4.022 1.00 96.94 104 LEU A CA 1
ATOM 827 C C . LEU A 1 104 ? -7.186 5.558 -2.506 1.00 96.94 104 LEU A C 1
ATOM 829 O O . LEU A 1 104 ? -7.936 4.733 -1.987 1.00 96.94 104 LEU A O 1
ATOM 833 N N . ILE A 1 105 ? -6.361 6.331 -1.808 1.00 97.06 105 ILE A N 1
ATOM 834 C CA . ILE A 1 105 ? -6.305 6.369 -0.345 1.00 97.06 105 ILE A CA 1
ATOM 835 C C . ILE A 1 105 ? -7.299 7.421 0.141 1.00 97.06 105 ILE A C 1
ATOM 837 O O . ILE A 1 105 ? -7.320 8.523 -0.389 1.00 97.06 105 ILE A O 1
ATOM 841 N N . THR A 1 106 ? -8.117 7.115 1.144 1.00 95.44 106 THR A N 1
ATOM 842 C CA . THR A 1 106 ? -9.214 8.013 1.554 1.00 95.44 106 THR A CA 1
ATOM 843 C C . THR A 1 106 ? -9.047 8.584 2.948 1.00 95.44 106 THR A C 1
ATOM 845 O O . THR A 1 106 ? -9.464 9.706 3.217 1.00 95.44 106 THR A O 1
ATOM 848 N N . GLU A 1 107 ? -8.458 7.821 3.865 1.00 95.19 107 GLU A N 1
ATOM 849 C CA . GLU A 1 107 ? -8.449 8.186 5.278 1.00 95.19 107 GLU A CA 1
ATOM 850 C C . GLU A 1 107 ? -7.235 7.601 5.989 1.00 95.19 107 GLU A C 1
ATOM 852 O O . GLU A 1 107 ? -6.817 6.480 5.704 1.00 95.19 107 GLU A O 1
ATOM 857 N N . ARG A 1 108 ? -6.691 8.338 6.962 1.00 95.44 108 ARG A N 1
ATOM 858 C CA . ARG A 1 108 ? -5.723 7.801 7.919 1.00 95.44 108 ARG A CA 1
ATOM 859 C C . ARG A 1 108 ? -6.444 7.379 9.191 1.00 95.44 108 ARG A C 1
ATOM 861 O O . ARG A 1 108 ? -6.947 8.228 9.916 1.00 95.44 108 ARG A O 1
ATOM 868 N N . ILE A 1 109 ? -6.401 6.088 9.493 1.00 94.38 109 ILE A N 1
ATOM 869 C CA . ILE A 1 109 ? -7.068 5.503 10.661 1.00 94.38 109 ILE A CA 1
ATOM 870 C C . ILE A 1 109 ? -6.221 5.678 11.925 1.00 94.38 109 ILE A C 1
ATOM 872 O O . ILE A 1 109 ? -6.744 5.914 13.012 1.00 94.38 109 ILE A O 1
ATOM 876 N N . SER A 1 110 ? -4.894 5.579 11.807 1.00 88.56 110 SER A N 1
ATOM 877 C CA . SER A 1 110 ? -4.005 5.666 12.969 1.00 88.56 110 SER A CA 1
ATOM 878 C C . SER A 1 110 ? -2.596 6.161 12.638 1.00 88.56 110 SER A C 1
ATOM 880 O O . SER A 1 110 ? -2.153 6.155 11.483 1.00 88.56 110 SER A O 1
ATOM 882 N N . ARG A 1 111 ? -1.877 6.579 13.688 1.00 77.12 111 ARG A N 1
ATOM 883 C CA . ARG A 1 111 ? -0.430 6.835 13.676 1.00 77.12 111 ARG A CA 1
ATOM 884 C C . ARG A 1 111 ? 0.332 5.716 14.375 1.00 77.12 111 ARG A C 1
ATOM 886 O O . ARG A 1 111 ? -0.199 5.179 15.379 1.00 77.12 111 ARG A O 1
#

Sequence (111 aa):
MLKITGTRGSWMATVQGYGKLPVIHNHRMNWNTQTYSDPFKDRVVGMKKVDEWHAALETGDLLVVQRGVKDATGNETTERDGYIGVFRYTGYRRIDENGGIELLITERISR

Organism: NCBI:txid2665644

Radius of gyration: 13.32 Å; chains: 1; bounding box: 33×32×37 Å

Foldseek 3Di:
DWDWADDVPAQWIQIVPPGIAGEDEPLQADPVQQKGWDDDPAQCPPPPRLVVNLVRLAPDFKHWYFFADADPVRRGDPHGPGTPAMWGWDGFPDADRSRITMIHTDGGPTD

pLDDT: mean 93.08, std 5.07, range [64.81, 98.0]

Secondary structure (DSSP, 8-state):
---EEE-TT-SEEEETTTEEEEEEEGGGEETTTTEEEE--SS--TT-HHHHHHHHHHHH-SEEEEEEEEE-TTS-EEEEEEEEEEEEEEEEEEEE-TTS-EEEEEEEEEE-